Protein AF-A0A7S0H9B6-F1 (afdb_monomer)

Organism: NCBI:txid33657

Secondary structure (DSSP, 8-state):
--SHHHH-TTPPPTTTS-SSEEEEEEEEEEEEETTTS-GGG--TT--SSEEEEEEEEEEEEEEEE----SSS-PPPTT----HHHHHHHTSS-----PPP--PPPPPPPPP-------------------

Mean predicted aligned error: 15.37 Å

Solvent-accessible surface area (backbone atoms only — not comparable to full-atom values): 9347 Å² total; per-residue (Å²): 130,79,61,60,50,72,79,36,72,85,59,73,57,79,88,75,50,84,69,57,42,50,54,58,51,71,42,75,77,45,78,40,49,44,90,77,44,62,73,91,75,55,57,99,80,75,76,58,76,54,44,75,41,66,83,46,74,46,73,46,98,62,67,46,79,41,85,80,71,86,77,88,73,85,74,68,92,82,62,88,74,57,67,72,58,54,57,58,66,72,72,56,82,86,74,78,82,73,80,76,82,74,76,77,75,78,76,79,84,76,83,88,81,84,77,88,81,87,87,87,87,86,80,89,81,85,87,90,86,134

Sequence (130 aa):
MPQLRQMWPDMPSLDQLPRSSIVGFLHVAEVVPIEEFPPERREPGCTGPFVWVIDRAILLEQPFHCAGALGMWAPPKDLPVPEEVMLHCQSEAVLAVAPVPRKPAAVKAQPVMSATDDDHEGGEGATRLE

Foldseek 3Di:
DVVPCVLVVPDDDPVPDDDQWDFWDWDQPDKAQPVPDDPVPDDPPPDDRIDGDTPDIGTDPDTGHHHDDPDDDDDDPPPDDDPVNVVVVVPDDPDDPDPDDDPDDPDDDDDDDDDDDDDDDDDDDDDDDD

Structure (mmCIF, N/CA/C/O backbone):
data_AF-A0A7S0H9B6-F1
#
_entry.id   AF-A0A7S0H9B6-F1
#
loop_
_atom_site.group_PDB
_atom_site.id
_atom_site.type_symbol
_atom_site.label_atom_id
_atom_site.label_alt_id
_atom_site.label_comp_id
_atom_site.label_asym_id
_atom_site.label_entity_id
_atom_site.label_seq_id
_atom_site.pdbx_PDB_ins_code
_atom_site.Cartn_x
_atom_site.Cartn_y
_atom_site.Cartn_z
_atom_site.occupancy
_atom_site.B_iso_or_equiv
_atom_site.auth_seq_id
_atom_site.auth_comp_id
_atom_site.auth_asym_id
_atom_site.auth_atom_id
_atom_site.pdbx_PDB_model_num
ATOM 1 N N . MET A 1 1 ? 5.013 20.075 -4.151 1.00 48.03 1 MET A N 1
ATOM 2 C CA . MET A 1 1 ? 3.642 19.570 -3.913 1.00 48.03 1 MET A CA 1
ATOM 3 C C . MET A 1 1 ? 2.582 19.877 -5.000 1.00 48.03 1 MET A C 1
ATOM 5 O O . MET A 1 1 ? 1.474 19.397 -4.812 1.00 48.03 1 MET A O 1
ATOM 9 N N . PRO A 1 2 ? 2.819 20.585 -6.133 1.00 52.28 2 PRO A N 1
ATOM 10 C CA . PRO A 1 2 ? 1.765 20.771 -7.154 1.00 52.28 2 PRO A CA 1
ATOM 11 C C . PRO A 1 2 ? 1.570 19.593 -8.141 1.00 52.28 2 PRO A C 1
ATOM 13 O O . PRO A 1 2 ? 0.621 19.614 -8.912 1.00 52.28 2 PRO A O 1
ATOM 16 N N . GLN A 1 3 ? 2.419 18.558 -8.119 1.00 67.19 3 GLN A N 1
ATOM 17 C CA . GLN A 1 3 ? 2.397 17.462 -9.109 1.00 67.19 3 GLN A CA 1
ATOM 18 C C . GLN A 1 3 ? 1.340 16.378 -8.828 1.00 67.19 3 GLN A C 1
ATOM 20 O O . GLN A 1 3 ? 0.771 15.822 -9.759 1.00 67.19 3 GLN A O 1
ATOM 25 N N . LEU A 1 4 ? 1.025 16.098 -7.558 1.00 70.62 4 LEU A N 1
ATOM 26 C CA . LEU A 1 4 ? 0.168 14.959 -7.201 1.00 70.62 4 LEU A CA 1
ATOM 27 C C . LEU A 1 4 ? -1.284 15.143 -7.674 1.00 70.62 4 LEU A C 1
ATOM 29 O O . LEU A 1 4 ? -1.862 14.226 -8.240 1.00 70.62 4 LEU A O 1
ATOM 33 N N . ARG A 1 5 ? -1.843 16.354 -7.530 1.00 78.69 5 ARG A N 1
ATOM 34 C CA . ARG A 1 5 ? -3.184 16.679 -8.052 1.00 78.69 5 ARG A CA 1
ATOM 35 C C . ARG A 1 5 ? -3.239 16.760 -9.579 1.00 78.69 5 ARG A C 1
ATOM 37 O O . ARG A 1 5 ? -4.313 16.626 -10.140 1.00 78.69 5 ARG A O 1
ATOM 44 N N . GLN A 1 6 ? -2.114 16.991 -10.259 1.00 79.56 6 GLN A N 1
ATOM 45 C CA . GLN A 1 6 ? -2.085 16.919 -11.724 1.00 79.56 6 GLN A CA 1
ATOM 46 C C . GLN A 1 6 ? -2.192 15.465 -12.199 1.00 79.56 6 GLN A C 1
ATOM 48 O O . GLN A 1 6 ? -2.838 15.204 -13.206 1.00 79.56 6 GLN A O 1
ATOM 53 N N . MET A 1 7 ? -1.594 14.530 -11.455 1.00 74.94 7 MET A N 1
ATOM 54 C CA . MET A 1 7 ? -1.657 13.094 -11.741 1.00 74.94 7 MET A CA 1
ATOM 55 C C . MET A 1 7 ? -2.947 12.431 -11.239 1.00 74.94 7 MET A C 1
ATOM 57 O O . MET A 1 7 ? -3.407 11.464 -11.832 1.00 74.94 7 MET A O 1
ATOM 61 N N . TRP A 1 8 ? -3.535 12.952 -10.161 1.00 80.75 8 TRP A N 1
ATOM 62 C CA . TRP A 1 8 ? -4.792 12.477 -9.587 1.00 80.75 8 TRP A CA 1
ATOM 63 C C . TRP A 1 8 ? -5.729 13.669 -9.324 1.00 80.75 8 TRP A C 1
ATOM 65 O O . TRP A 1 8 ? -5.777 14.190 -8.206 1.00 80.75 8 TRP A O 1
ATOM 75 N N . PRO A 1 9 ? -6.455 14.143 -10.356 1.00 83.31 9 PRO A N 1
ATOM 76 C CA . PRO A 1 9 ? -7.301 15.336 -10.253 1.00 83.31 9 PRO A CA 1
ATOM 77 C C . PRO A 1 9 ? -8.390 15.214 -9.187 1.00 83.31 9 PRO A C 1
ATOM 79 O O . PRO A 1 9 ? -8.593 16.141 -8.402 1.00 83.31 9 PRO A O 1
ATOM 82 N N . ASP A 1 10 ? -9.008 14.036 -9.101 1.00 85.31 10 ASP A N 1
ATOM 83 C CA . ASP A 1 10 ? -10.088 13.730 -8.157 1.00 85.31 10 ASP A CA 1
ATOM 84 C C . ASP A 1 10 ? -9.576 13.315 -6.769 1.00 85.31 10 ASP A C 1
ATOM 86 O O . ASP A 1 10 ? -10.315 12.742 -5.967 1.00 85.31 10 ASP A O 1
ATOM 90 N N . MET A 1 11 ? -8.300 13.578 -6.466 1.00 83.94 11 MET A N 1
ATOM 91 C CA . MET A 1 11 ? -7.736 13.255 -5.165 1.00 83.94 11 MET A CA 1
ATOM 92 C C . MET A 1 11 ? -8.486 14.022 -4.059 1.00 83.94 11 MET A C 1
ATOM 94 O O . MET A 1 11 ? -8.519 15.266 -4.086 1.00 83.94 11 MET A O 1
ATOM 98 N N . PRO A 1 12 ? -9.034 13.313 -3.051 1.00 85.12 12 PRO A N 1
ATOM 99 C CA . PRO A 1 12 ? -9.662 13.955 -1.906 1.00 85.12 12 PRO A CA 1
ATOM 100 C C . PRO A 1 12 ? -8.648 14.820 -1.162 1.00 85.12 12 PRO A C 1
ATOM 102 O O . PRO A 1 12 ? -7.428 14.645 -1.262 1.00 85.12 12 PRO A O 1
ATOM 105 N N . SER A 1 13 ? -9.148 15.793 -0.408 1.00 86.75 13 SER A N 1
ATOM 106 C CA . SER A 1 13 ? -8.248 16.657 0.342 1.00 86.75 13 SER A CA 1
ATOM 107 C C . SER A 1 13 ? -7.511 15.858 1.426 1.00 86.75 13 SER A C 1
ATOM 109 O O . SER A 1 13 ? -8.070 14.945 2.028 1.00 86.75 13 SER A O 1
ATOM 111 N N . LEU A 1 14 ? -6.235 16.173 1.676 1.00 83.25 14 LEU A N 1
ATOM 112 C CA . LEU A 1 14 ? -5.386 15.394 2.595 1.00 83.25 14 LEU A CA 1
ATOM 113 C C . LEU A 1 14 ? -5.902 15.389 4.046 1.00 83.25 14 LEU A C 1
ATOM 115 O O . LEU A 1 14 ? -5.567 14.505 4.829 1.00 83.25 14 LEU A O 1
ATOM 119 N N . ASP A 1 15 ? -6.685 16.393 4.427 1.00 86.94 15 ASP A N 1
ATOM 120 C CA . ASP A 1 15 ? -7.392 16.489 5.706 1.00 86.94 15 ASP A CA 1
ATOM 121 C C . ASP A 1 15 ? -8.610 15.560 5.800 1.00 86.94 15 ASP A C 1
ATOM 123 O O . ASP A 1 15 ? -9.001 15.205 6.907 1.00 86.94 15 ASP A O 1
ATOM 127 N N . GLN A 1 16 ? -9.164 15.126 4.666 1.00 87.12 16 GLN A N 1
ATOM 128 C CA . GLN A 1 16 ? -10.286 14.183 4.599 1.00 87.12 16 GLN A CA 1
ATOM 129 C C . GLN A 1 16 ? -9.827 12.722 4.617 1.00 87.12 16 GLN A C 1
ATOM 131 O O . GLN A 1 16 ? -10.635 11.822 4.841 1.00 87.12 16 GLN A O 1
ATOM 136 N N . LEU A 1 17 ? -8.539 12.468 4.371 1.00 87.81 17 LEU A N 1
ATOM 137 C CA . LEU A 1 17 ? -7.996 11.117 4.380 1.00 87.81 17 LEU A CA 1
ATOM 138 C C . LEU A 1 17 ? -7.875 10.586 5.818 1.00 87.81 17 LEU A C 1
ATOM 140 O O . LEU A 1 17 ? -7.351 11.295 6.687 1.00 87.81 17 LEU A O 1
ATOM 144 N N . PRO A 1 18 ? -8.289 9.329 6.078 1.00 91.38 18 PRO A N 1
ATOM 145 C CA . PRO A 1 18 ? -8.087 8.692 7.372 1.00 91.38 18 PRO A CA 1
ATOM 146 C C . PRO A 1 18 ? -6.611 8.721 7.776 1.00 91.38 18 PRO A C 1
ATOM 148 O O . PRO A 1 18 ? -5.725 8.365 6.998 1.00 91.38 18 PRO A O 1
ATOM 151 N N . ARG A 1 19 ? -6.339 9.141 9.013 1.00 91.94 19 ARG A N 1
ATOM 152 C CA . ARG A 1 19 ? -4.991 9.149 9.597 1.00 91.94 19 ARG A CA 1
ATOM 153 C C . ARG A 1 19 ? -4.866 8.021 10.601 1.00 91.94 19 ARG A C 1
ATOM 155 O O . ARG A 1 19 ? -5.849 7.685 11.258 1.00 91.94 19 ARG A O 1
ATOM 162 N N . SER A 1 20 ? -3.664 7.458 10.728 1.00 92.88 20 SER A N 1
ATOM 163 C CA . SER A 1 20 ? -3.380 6.380 11.688 1.00 92.88 20 SER A CA 1
ATOM 164 C C . SER A 1 20 ? -4.455 5.288 11.646 1.00 92.88 20 SER A C 1
ATOM 166 O O . SER A 1 20 ? -5.111 4.993 12.644 1.00 92.88 20 SER A O 1
ATOM 168 N N . SER A 1 21 ? -4.734 4.797 10.440 1.00 95.19 21 SER A N 1
ATOM 169 C CA . SER A 1 21 ? -5.783 3.814 1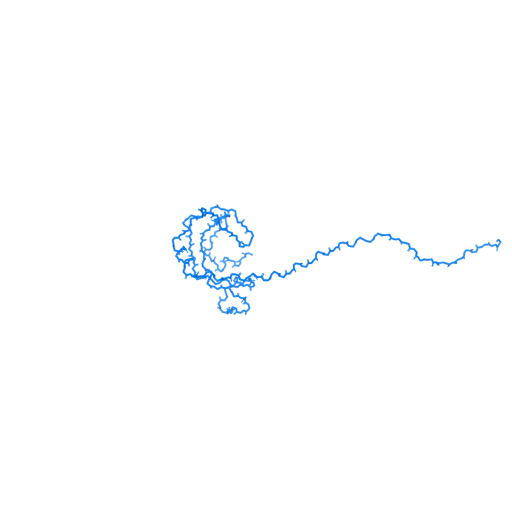0.189 1.00 95.19 21 SER A CA 1
ATOM 170 C C . SER A 1 21 ? -5.374 2.891 9.050 1.00 95.19 21 SER A C 1
ATOM 172 O O . SER A 1 21 ? -4.735 3.335 8.094 1.00 95.19 21 SER A O 1
ATOM 174 N N . ILE A 1 22 ? -5.775 1.628 9.131 1.00 95.38 22 ILE A N 1
ATOM 175 C CA . ILE A 1 22 ? -5.783 0.716 7.989 1.00 95.38 22 ILE A CA 1
ATOM 176 C C . ILE A 1 22 ? -7.064 0.995 7.202 1.00 95.38 22 ILE A C 1
ATOM 178 O O . ILE A 1 22 ? -8.153 1.031 7.768 1.00 95.38 22 ILE A O 1
ATOM 182 N N . VAL A 1 23 ? -6.930 1.228 5.898 1.00 94.88 23 VAL A N 1
ATOM 183 C CA . VAL A 1 23 ? -8.054 1.595 5.014 1.00 94.88 23 VAL A CA 1
ATOM 184 C C . VAL A 1 23 ? -8.454 0.474 4.058 1.00 94.88 23 VAL A C 1
ATOM 186 O O . VAL A 1 23 ? -9.453 0.585 3.355 1.00 94.88 23 VAL A O 1
ATOM 189 N N . GLY A 1 24 ? -7.679 -0.605 4.015 1.00 95.50 24 GLY A N 1
ATOM 190 C CA . GLY A 1 24 ? -7.896 -1.685 3.073 1.00 95.50 24 GLY A CA 1
ATOM 191 C C . GLY A 1 24 ? -6.743 -2.671 3.027 1.00 95.50 24 GLY A C 1
ATOM 192 O O . GLY A 1 24 ? -5.781 -2.587 3.792 1.00 95.50 24 GLY A O 1
ATOM 193 N N . PHE A 1 25 ? -6.866 -3.583 2.078 1.00 95.06 25 PHE A N 1
ATOM 194 C CA . PHE A 1 25 ? -5.922 -4.633 1.755 1.00 95.06 25 PHE A CA 1
ATOM 195 C C . PHE A 1 25 ? -5.512 -4.486 0.298 1.00 95.06 25 PHE A C 1
ATOM 197 O O . PHE A 1 25 ? -6.266 -3.983 -0.533 1.00 95.06 25 PHE A O 1
ATOM 204 N N . LEU A 1 26 ? -4.310 -4.942 -0.012 1.00 94.69 26 LEU A N 1
ATOM 205 C CA . LEU A 1 26 ? -3.816 -5.029 -1.374 1.00 94.69 26 LEU A CA 1
ATOM 206 C C . LEU A 1 26 ? -3.115 -6.365 -1.553 1.00 94.69 26 LEU A C 1
ATOM 208 O O . LEU A 1 26 ? -2.575 -6.920 -0.593 1.00 94.69 26 LEU A O 1
ATOM 212 N N . HIS A 1 27 ? -3.131 -6.868 -2.777 1.00 91.81 27 HIS A N 1
ATOM 213 C CA . HIS A 1 27 ? -2.346 -8.027 -3.158 1.00 91.81 27 HIS A CA 1
ATOM 214 C C . HIS A 1 27 ? -1.117 -7.554 -3.932 1.00 91.81 27 HIS A C 1
ATOM 216 O O . HIS A 1 27 ? -1.232 -6.810 -4.905 1.00 91.81 27 HIS A O 1
ATOM 222 N N . VAL A 1 28 ? 0.064 -7.950 -3.457 1.00 92.44 28 VAL A N 1
ATOM 223 C CA . VAL A 1 28 ? 1.332 -7.684 -4.140 1.00 92.44 28 VAL A CA 1
ATOM 224 C C . VAL A 1 28 ? 1.619 -8.883 -5.028 1.00 92.44 28 VAL A C 1
ATOM 226 O O . VAL A 1 28 ? 2.058 -9.916 -4.534 1.00 92.44 28 VAL A O 1
ATOM 229 N N . ALA A 1 29 ? 1.362 -8.741 -6.325 1.00 91.25 29 ALA A N 1
ATOM 230 C CA . ALA A 1 29 ? 1.604 -9.804 -7.292 1.00 91.25 29 ALA A CA 1
ATOM 231 C C . ALA A 1 29 ? 3.107 -9.998 -7.541 1.00 91.25 29 ALA A C 1
ATOM 233 O O . ALA A 1 29 ? 3.590 -11.122 -7.624 1.00 91.25 29 ALA A O 1
ATOM 234 N N . GLU A 1 30 ? 3.856 -8.895 -7.641 1.00 92.19 30 GLU A N 1
ATOM 235 C CA . GLU A 1 30 ? 5.290 -8.909 -7.932 1.00 92.19 30 GLU A CA 1
ATOM 236 C C . GLU A 1 30 ? 6.003 -7.736 -7.249 1.00 92.19 30 GLU A C 1
ATOM 238 O O . GLU A 1 30 ? 5.430 -6.661 -7.042 1.00 92.19 30 GLU A O 1
ATOM 243 N N . VAL A 1 31 ? 7.288 -7.925 -6.944 1.00 94.06 31 VAL A N 1
ATOM 244 C CA . VAL A 1 31 ? 8.195 -6.850 -6.527 1.00 94.06 31 VAL A CA 1
ATOM 245 C C . VAL A 1 31 ? 9.426 -6.904 -7.420 1.00 94.06 31 VAL A C 1
ATOM 247 O O . VAL A 1 31 ? 10.173 -7.879 -7.388 1.00 94.06 31 VAL A O 1
ATOM 250 N N . VAL A 1 32 ? 9.632 -5.857 -8.216 1.00 94.75 32 VAL A N 1
ATOM 251 C CA . VAL A 1 32 ? 10.673 -5.815 -9.256 1.00 94.75 32 VAL A CA 1
ATOM 252 C C . VAL A 1 32 ? 11.597 -4.621 -9.003 1.00 94.75 32 VAL A C 1
ATOM 254 O O . VAL A 1 32 ? 11.094 -3.548 -8.657 1.00 94.75 32 VAL A O 1
ATOM 257 N N . PRO A 1 33 ? 12.930 -4.747 -9.149 1.00 95.62 33 PRO A N 1
ATOM 258 C CA . PRO A 1 33 ? 13.825 -3.589 -9.154 1.00 95.62 33 PRO A CA 1
ATOM 259 C C . PRO A 1 33 ? 13.380 -2.561 -10.198 1.00 95.62 33 PRO A C 1
ATOM 261 O O . PRO A 1 33 ? 12.993 -2.927 -11.312 1.00 95.62 33 PRO A O 1
ATOM 264 N N . ILE A 1 34 ? 13.417 -1.269 -9.864 1.00 93.75 34 ILE A N 1
ATOM 265 C CA . ILE A 1 34 ? 12.917 -0.236 -10.781 1.00 93.75 34 ILE A CA 1
ATOM 266 C C . ILE A 1 34 ? 13.674 -0.247 -12.108 1.00 93.75 34 ILE A C 1
ATOM 268 O O . ILE A 1 34 ? 13.069 0.020 -13.136 1.00 93.75 34 ILE A O 1
ATOM 272 N N . GLU A 1 35 ? 14.956 -0.601 -12.120 1.00 94.19 35 GLU A N 1
ATOM 273 C CA . GLU A 1 35 ? 15.794 -0.683 -13.317 1.00 94.19 35 GLU A CA 1
ATOM 274 C C . GLU A 1 35 ? 15.320 -1.764 -14.300 1.00 94.19 35 GLU A C 1
ATOM 276 O O . GLU A 1 35 ? 15.461 -1.584 -15.508 1.00 94.19 35 GLU A O 1
ATOM 281 N N . GLU A 1 36 ? 14.713 -2.838 -13.792 1.00 94.50 36 GLU A N 1
ATOM 282 C CA . GLU A 1 36 ? 14.227 -3.985 -14.570 1.00 94.50 36 GLU A CA 1
ATOM 283 C C . GLU A 1 36 ? 12.755 -3.835 -14.987 1.00 94.50 36 GLU A C 1
ATOM 285 O O . GLU A 1 36 ? 12.291 -4.502 -15.912 1.00 94.50 36 GLU A O 1
ATOM 290 N N . PHE A 1 37 ? 12.005 -2.942 -14.336 1.00 93.31 37 PHE A N 1
ATOM 291 C CA . PHE A 1 37 ? 10.588 -2.744 -14.627 1.00 93.31 37 PHE A CA 1
ATOM 292 C C . PHE A 1 37 ? 10.378 -1.936 -15.926 1.00 93.31 37 PHE A C 1
ATOM 294 O O . PHE A 1 37 ? 11.004 -0.884 -16.074 1.00 93.31 37 PHE A O 1
ATOM 301 N N . PRO A 1 38 ? 9.485 -2.329 -16.856 1.00 93.12 38 PRO A N 1
ATOM 302 C CA . PRO A 1 38 ? 9.340 -1.658 -18.155 1.00 93.12 38 PRO A CA 1
ATOM 303 C C . PRO A 1 38 ? 9.050 -0.147 -18.026 1.00 93.12 38 PRO A C 1
ATOM 305 O O . PRO A 1 38 ? 8.055 0.210 -17.386 1.00 93.12 38 PRO A O 1
ATOM 308 N N . PRO A 1 39 ? 9.887 0.757 -18.584 1.00 89.81 39 PRO A N 1
ATOM 309 C CA . PRO A 1 39 ? 9.722 2.210 -18.448 1.00 89.81 39 PRO A CA 1
ATOM 310 C C . PRO A 1 39 ? 8.350 2.735 -18.878 1.00 89.81 39 PRO A C 1
ATOM 312 O O . PRO A 1 39 ? 7.803 3.623 -18.236 1.00 89.81 39 PRO A O 1
ATOM 315 N N . GLU A 1 40 ? 7.770 2.154 -19.922 1.00 91.31 40 GLU A N 1
ATOM 316 C CA . GLU A 1 40 ? 6.456 2.493 -20.470 1.00 91.31 40 GLU A CA 1
ATOM 317 C C . GLU A 1 40 ? 5.285 2.127 -19.548 1.00 91.31 40 GLU A C 1
ATOM 319 O O . GLU A 1 40 ? 4.187 2.651 -19.713 1.00 91.31 40 GLU A O 1
ATOM 324 N N . ARG A 1 41 ? 5.515 1.244 -18.568 1.00 89.25 41 ARG A N 1
ATOM 325 C CA . ARG A 1 41 ? 4.534 0.870 -17.539 1.00 89.25 41 ARG A CA 1
ATOM 326 C C . ARG A 1 41 ? 4.729 1.647 -16.235 1.00 89.25 41 ARG A C 1
ATOM 328 O O . ARG A 1 41 ? 3.969 1.432 -15.293 1.00 89.25 41 ARG A O 1
ATOM 335 N N . ARG A 1 42 ? 5.764 2.491 -16.129 1.00 87.94 42 ARG A N 1
ATOM 336 C CA . ARG A 1 42 ? 6.045 3.266 -14.913 1.00 87.94 42 ARG A CA 1
ATOM 337 C C . ARG A 1 42 ? 5.140 4.485 -14.867 1.00 87.94 42 ARG A C 1
ATOM 339 O O . ARG A 1 42 ? 5.242 5.377 -15.706 1.00 87.94 42 ARG A O 1
ATOM 346 N N . GLU A 1 43 ? 4.314 4.551 -13.834 1.00 84.00 43 GLU A N 1
ATOM 347 C CA . GLU A 1 43 ? 3.574 5.768 -13.527 1.00 84.00 43 GLU A CA 1
ATOM 348 C C . GLU A 1 43 ? 4.549 6.898 -13.141 1.00 84.00 43 GLU A C 1
ATOM 350 O O . GLU A 1 43 ? 5.571 6.627 -12.498 1.00 84.00 43 GLU A O 1
ATOM 355 N N . PRO A 1 44 ? 4.245 8.177 -13.441 1.00 76.88 44 PRO A N 1
ATOM 356 C CA . PRO A 1 44 ? 5.141 9.309 -13.162 1.00 76.88 44 PRO A CA 1
ATOM 357 C C . PRO A 1 44 ? 5.546 9.496 -11.681 1.00 76.88 44 PRO A C 1
ATOM 359 O O . PRO A 1 44 ? 6.399 10.325 -11.373 1.00 76.88 44 PRO A O 1
ATOM 362 N N . GLY A 1 45 ? 4.947 8.736 -10.756 1.00 75.62 45 GLY A N 1
ATOM 363 C CA . GLY A 1 45 ? 5.228 8.742 -9.317 1.00 75.62 45 GLY A CA 1
ATOM 364 C C . GLY A 1 45 ? 6.140 7.606 -8.833 1.00 75.62 45 GLY A C 1
ATOM 365 O O . GLY A 1 45 ? 6.517 7.590 -7.658 1.00 75.62 45 GLY A O 1
ATOM 366 N N . CYS A 1 46 ? 6.516 6.663 -9.701 1.00 83.31 46 CYS A N 1
ATOM 367 C CA . CYS A 1 46 ? 7.395 5.544 -9.358 1.00 83.31 46 CYS A CA 1
ATOM 368 C C . CYS A 1 46 ? 8.844 6.024 -9.156 1.00 83.31 46 CYS A C 1
ATOM 370 O O . CYS A 1 46 ? 9.616 6.120 -10.104 1.00 83.31 46 CYS A O 1
ATOM 372 N N . THR A 1 47 ? 9.214 6.328 -7.909 1.00 85.00 47 THR A N 1
ATOM 373 C CA . THR A 1 47 ? 10.537 6.885 -7.545 1.00 85.00 47 THR A CA 1
ATOM 374 C C . THR A 1 47 ? 11.349 6.005 -6.588 1.00 85.00 47 THR A C 1
ATOM 376 O O . THR A 1 47 ? 12.502 6.314 -6.293 1.00 85.00 47 THR A O 1
ATOM 379 N N . GLY A 1 48 ? 10.760 4.917 -6.083 1.00 88.38 48 GLY A N 1
ATOM 380 C CA . GLY A 1 48 ? 11.435 3.969 -5.196 1.00 88.38 48 GLY A CA 1
ATOM 381 C C . GLY A 1 48 ? 12.371 3.007 -5.944 1.00 88.38 48 GLY A C 1
ATOM 382 O O . GLY A 1 48 ? 12.220 2.825 -7.148 1.00 88.38 48 GLY A O 1
ATOM 383 N N . PRO A 1 49 ? 13.304 2.340 -5.237 1.00 93.25 49 PRO A N 1
ATOM 384 C CA . PRO A 1 49 ? 14.226 1.367 -5.839 1.00 93.25 49 PRO A CA 1
ATOM 385 C C . PRO A 1 49 ? 13.535 0.072 -6.299 1.00 93.25 49 PRO A C 1
ATOM 387 O O . PRO A 1 49 ? 14.106 -0.692 -7.068 1.00 93.25 49 PRO A O 1
ATOM 390 N N . PHE A 1 50 ? 12.311 -0.180 -5.831 1.00 94.12 50 PHE A N 1
ATOM 391 C CA . PHE A 1 50 ? 11.491 -1.321 -6.224 1.00 94.12 50 PHE A CA 1
ATOM 392 C C . PHE A 1 50 ? 10.091 -0.852 -6.613 1.00 94.12 50 PHE A C 1
ATOM 394 O O . PHE A 1 50 ? 9.521 0.031 -5.965 1.00 94.12 50 PHE A O 1
ATOM 401 N N . VAL A 1 51 ? 9.528 -1.491 -7.631 1.00 93.31 51 VAL A N 1
ATOM 402 C CA . VAL A 1 51 ? 8.139 -1.345 -8.062 1.00 93.31 51 VAL A CA 1
ATOM 403 C C . VAL A 1 51 ? 7.334 -2.499 -7.478 1.00 93.31 51 VAL A C 1
ATOM 405 O O . VAL A 1 51 ? 7.664 -3.665 -7.685 1.00 93.31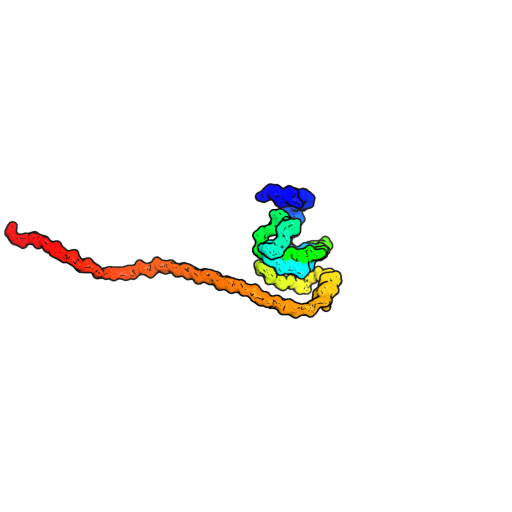 51 VAL A O 1
ATOM 408 N N . TRP A 1 52 ? 6.289 -2.156 -6.730 1.00 92.94 52 TRP A N 1
ATOM 409 C CA . TRP A 1 52 ? 5.356 -3.107 -6.135 1.00 92.94 52 TRP A CA 1
ATOM 410 C C . TRP A 1 52 ? 4.143 -3.185 -7.054 1.00 92.94 52 TRP A C 1
ATOM 412 O O . TRP A 1 52 ? 3.391 -2.216 -7.170 1.00 92.94 52 TRP A O 1
ATOM 422 N N . VAL A 1 53 ? 3.985 -4.309 -7.747 1.00 90.94 53 VAL A N 1
ATOM 423 C CA . VAL A 1 53 ? 2.875 -4.518 -8.677 1.00 90.94 53 VAL A CA 1
ATOM 424 C C . VAL A 1 53 ? 1.664 -4.974 -7.879 1.00 90.94 53 VAL A C 1
ATOM 426 O O . VAL A 1 53 ? 1.672 -6.048 -7.279 1.00 90.94 53 VAL A O 1
ATOM 429 N N . ILE A 1 54 ? 0.630 -4.138 -7.875 1.00 91.25 54 ILE A N 1
ATOM 430 C CA . ILE A 1 54 ? -0.632 -4.395 -7.185 1.00 91.25 54 ILE A CA 1
ATOM 431 C C . ILE A 1 54 ? -1.676 -4.740 -8.243 1.00 91.25 54 ILE A C 1
ATOM 433 O O . ILE A 1 54 ? -2.000 -3.899 -9.079 1.00 91.25 54 ILE A O 1
ATOM 437 N N . ASP A 1 55 ? -2.190 -5.968 -8.222 1.00 92.12 55 ASP A N 1
ATOM 438 C CA . ASP A 1 55 ? -3.245 -6.419 -9.143 1.00 92.12 55 ASP A CA 1
ATOM 439 C C . ASP A 1 55 ? -4.649 -6.273 -8.536 1.00 92.12 55 ASP A C 1
ATOM 441 O O . ASP A 1 55 ? -5.639 -6.231 -9.267 1.00 92.12 55 ASP A O 1
ATOM 445 N N . ARG A 1 56 ? -4.741 -6.180 -7.203 1.00 90.88 56 ARG A N 1
ATOM 446 C CA . ARG A 1 56 ? -5.996 -6.078 -6.454 1.00 90.88 56 ARG A CA 1
ATOM 447 C C . ARG A 1 56 ? -5.862 -5.178 -5.237 1.00 90.88 56 ARG A C 1
ATOM 449 O O . ARG A 1 56 ? -4.861 -5.213 -4.522 1.00 90.88 56 ARG A O 1
ATOM 456 N N . ALA A 1 57 ? -6.929 -4.435 -4.969 1.00 92.94 57 ALA A N 1
ATOM 457 C CA . ALA A 1 57 ? -7.109 -3.663 -3.753 1.00 92.94 57 ALA A CA 1
ATOM 458 C C . ALA A 1 57 ? -8.548 -3.826 -3.255 1.00 92.94 57 ALA A C 1
ATOM 460 O O . ALA A 1 57 ? -9.492 -3.751 -4.038 1.00 92.94 57 ALA A O 1
ATOM 461 N N . ILE A 1 58 ? -8.700 -4.032 -1.951 1.00 93.38 58 ILE A N 1
ATOM 462 C CA . ILE A 1 58 ? -9.985 -4.184 -1.270 1.00 93.38 58 ILE A CA 1
ATOM 463 C C . ILE A 1 58 ? -10.051 -3.098 -0.208 1.00 93.38 58 ILE A C 1
ATOM 465 O O . ILE A 1 58 ? -9.228 -3.065 0.707 1.00 93.38 58 ILE A O 1
ATOM 469 N N . LEU A 1 59 ? -11.016 -2.195 -0.330 1.00 92.75 59 LEU A N 1
ATOM 470 C CA . LEU A 1 59 ? -11.228 -1.141 0.655 1.00 92.75 59 LEU A CA 1
ATOM 471 C C . LEU A 1 59 ? -12.083 -1.662 1.806 1.00 92.75 59 LEU A C 1
ATOM 473 O O . LEU A 1 59 ? -13.039 -2.406 1.599 1.00 92.75 59 LEU A O 1
ATOM 477 N N . LEU A 1 60 ? -11.745 -1.244 3.022 1.00 92.94 60 LEU A N 1
ATOM 478 C CA . LEU A 1 60 ? -12.626 -1.435 4.164 1.00 92.94 60 LEU A CA 1
ATOM 479 C C . LEU A 1 60 ? -13.806 -0.464 4.067 1.00 92.94 60 LEU A C 1
ATOM 481 O O . LEU A 1 60 ? -13.623 0.703 3.722 1.00 92.94 60 LEU A O 1
ATOM 485 N N . GLU A 1 61 ? -15.002 -0.923 4.444 1.00 91.00 61 GLU A N 1
ATOM 486 C CA . GLU A 1 61 ? -16.184 -0.053 4.542 1.00 91.00 61 GLU A CA 1
ATOM 487 C C . GLU A 1 61 ? -15.968 1.091 5.542 1.00 91.00 61 GLU A C 1
ATOM 489 O O . GLU A 1 61 ? -16.438 2.209 5.336 1.00 91.00 61 GLU A O 1
ATOM 494 N N . GLN A 1 62 ? -15.233 0.812 6.623 1.00 92.88 62 GLN A N 1
ATOM 495 C CA . GLN A 1 62 ? -14.822 1.793 7.620 1.00 92.88 62 GLN A CA 1
ATOM 496 C C . GLN A 1 62 ? -13.326 1.638 7.918 1.00 92.88 62 GLN A C 1
ATOM 498 O O . GLN A 1 62 ? -12.862 0.510 8.103 1.00 92.88 62 GLN A O 1
ATOM 503 N N . PRO A 1 63 ? -12.556 2.739 8.003 1.00 95.19 63 PRO A N 1
ATOM 504 C CA . PRO A 1 63 ? -11.156 2.673 8.404 1.00 95.19 63 PRO A CA 1
ATOM 505 C C . PRO A 1 63 ? -10.995 2.015 9.777 1.00 95.19 63 PRO A C 1
ATOM 507 O O . PRO A 1 63 ? -11.690 2.363 10.731 1.00 95.19 63 PRO A O 1
ATOM 510 N N . PHE A 1 64 ? -10.031 1.107 9.899 1.00 96.06 64 PHE A N 1
ATOM 511 C CA . PHE A 1 64 ? -9.670 0.511 11.178 1.00 96.06 64 PHE A CA 1
ATOM 512 C C . PHE A 1 64 ? -8.604 1.371 11.858 1.00 96.06 64 PHE A C 1
ATOM 514 O O . PHE A 1 64 ? -7.468 1.448 11.389 1.00 96.06 64 PHE A O 1
ATOM 521 N N . HIS A 1 65 ? -8.958 2.038 12.955 1.00 95.94 65 HIS A N 1
ATOM 522 C CA . HIS A 1 65 ? -8.041 2.926 13.665 1.00 95.94 65 HIS A CA 1
ATOM 523 C C . HIS A 1 65 ? -6.925 2.153 14.379 1.00 95.94 65 HIS A C 1
ATOM 525 O O . HIS A 1 65 ? -7.177 1.360 15.283 1.00 95.94 65 HIS A O 1
ATOM 531 N N . CYS A 1 66 ? -5.672 2.433 14.016 1.00 94.69 66 CYS A N 1
ATOM 532 C CA . CYS A 1 66 ? -4.499 1.861 14.670 1.00 94.69 66 CYS A CA 1
ATOM 533 C C . CYS A 1 66 ? -3.242 2.706 14.428 1.00 94.69 66 CYS A C 1
ATOM 535 O O . CYS A 1 66 ? -3.035 3.274 13.353 1.00 94.69 66 CYS A O 1
ATOM 537 N N . ALA A 1 67 ? -2.340 2.745 15.408 1.00 91.94 67 ALA A N 1
ATOM 538 C CA . ALA A 1 67 ? -1.024 3.331 15.189 1.00 91.94 67 ALA A CA 1
ATOM 539 C C . ALA A 1 67 ? -0.238 2.490 14.170 1.00 91.94 67 ALA A C 1
ATOM 541 O O . ALA A 1 67 ? -0.118 1.277 14.325 1.00 91.94 67 ALA A O 1
ATOM 542 N N . GLY A 1 68 ? 0.297 3.137 13.135 1.00 90.38 68 GLY A N 1
ATOM 543 C CA . GLY A 1 68 ? 1.224 2.486 12.212 1.00 90.38 68 GLY A CA 1
ATOM 544 C C . GLY A 1 68 ? 2.598 2.262 12.848 1.00 90.38 68 GLY A C 1
ATOM 545 O O . GLY A 1 68 ? 2.948 2.900 13.843 1.00 90.38 68 GLY A O 1
ATOM 546 N N . ALA A 1 69 ? 3.404 1.395 12.235 1.00 90.69 69 ALA A N 1
ATOM 547 C CA . ALA A 1 69 ? 4.804 1.191 12.595 1.00 90.69 69 ALA A CA 1
ATOM 548 C C . ALA A 1 69 ? 5.722 1.306 11.367 1.00 9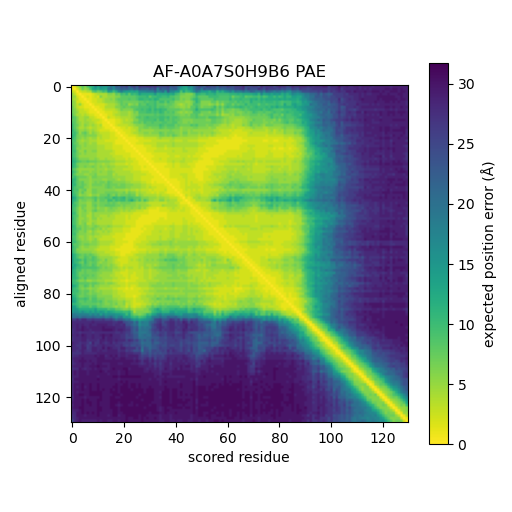0.69 69 ALA A C 1
ATOM 550 O O . ALA A 1 69 ? 5.276 1.242 10.221 1.00 90.69 69 ALA A O 1
ATOM 551 N N . LEU A 1 70 ? 7.019 1.509 11.612 1.00 89.69 70 LEU A N 1
ATOM 552 C CA . LEU A 1 70 ? 8.023 1.608 10.555 1.00 89.69 70 LEU A CA 1
ATOM 553 C C . LEU A 1 70 ? 8.271 0.237 9.907 1.00 89.69 70 LEU A C 1
ATOM 555 O O . LEU A 1 70 ? 8.519 -0.745 10.604 1.00 89.69 70 LEU A O 1
ATOM 559 N N . GLY A 1 71 ? 8.303 0.201 8.574 1.00 89.50 71 GLY A N 1
ATOM 560 C CA . GLY A 1 71 ? 8.533 -1.023 7.805 1.00 89.50 71 GLY A CA 1
ATOM 561 C C . GLY A 1 71 ? 7.278 -1.888 7.684 1.00 89.50 71 GLY A C 1
ATOM 562 O O . GLY A 1 71 ? 6.162 -1.390 7.788 1.00 89.50 71 GLY A O 1
ATOM 563 N N . MET A 1 72 ? 7.462 -3.186 7.437 1.00 88.44 72 MET A N 1
ATOM 564 C CA . MET A 1 72 ? 6.368 -4.159 7.494 1.00 88.44 72 MET A CA 1
ATOM 565 C C . MET A 1 72 ? 6.136 -4.572 8.945 1.00 88.44 72 MET A C 1
ATOM 567 O O . MET A 1 72 ? 7.087 -4.887 9.663 1.00 88.44 72 MET A O 1
ATOM 571 N N . TRP A 1 73 ? 4.878 -4.591 9.366 1.00 93.38 73 TRP A N 1
ATOM 572 C CA . TRP A 1 73 ? 4.490 -4.927 10.729 1.00 93.38 73 TRP A CA 1
ATOM 573 C C . TRP A 1 73 ? 3.215 -5.767 10.723 1.00 93.38 73 TRP A C 1
ATOM 575 O O . TRP A 1 73 ? 2.418 -5.708 9.788 1.00 93.38 73 TRP A O 1
ATOM 585 N N . ALA A 1 74 ? 3.059 -6.597 11.753 1.00 91.00 74 ALA A N 1
ATOM 586 C CA . ALA A 1 74 ? 1.898 -7.465 11.879 1.00 91.00 74 ALA A CA 1
ATOM 587 C C . ALA A 1 74 ? 0.657 -6.631 12.233 1.00 91.00 74 ALA A C 1
ATOM 589 O O . ALA A 1 74 ? 0.723 -5.863 13.198 1.00 91.00 74 ALA A O 1
ATOM 590 N N . PRO A 1 75 ? -0.462 -6.781 11.505 1.00 90.31 75 PRO A N 1
ATOM 591 C CA . PRO A 1 75 ? -1.673 -6.031 11.800 1.00 90.31 75 PRO A CA 1
ATOM 592 C C . PRO A 1 75 ? -2.257 -6.410 13.175 1.00 90.31 75 PRO A C 1
ATOM 594 O O . PRO A 1 75 ? -1.949 -7.481 13.713 1.00 90.31 75 PRO A O 1
ATOM 597 N N . PRO A 1 76 ? -3.122 -5.555 13.751 1.00 92.62 76 PRO A N 1
ATOM 598 C CA . PRO A 1 76 ? -3.857 -5.869 14.973 1.00 92.62 76 PRO A CA 1
ATOM 599 C C . PRO A 1 76 ? -4.689 -7.148 14.805 1.00 92.62 76 PRO A C 1
ATOM 601 O O . PRO A 1 76 ? -5.224 -7.415 13.731 1.00 92.62 76 PRO A O 1
ATOM 604 N N . LYS A 1 77 ? -4.793 -7.956 15.867 1.00 92.38 77 LYS A N 1
ATOM 605 C CA . LYS A 1 77 ? -5.466 -9.272 15.816 1.00 92.38 77 LYS A CA 1
ATOM 606 C C . LYS A 1 77 ? -6.974 -9.179 15.570 1.00 92.38 77 LYS A C 1
ATOM 608 O O . LYS A 1 77 ? -7.585 -10.158 15.164 1.00 92.38 77 LYS A O 1
ATOM 613 N N . ASP A 1 78 ? -7.551 -8.031 15.881 1.00 94.06 78 ASP A N 1
ATOM 614 C CA . ASP A 1 78 ? -8.963 -7.686 15.776 1.00 94.06 78 ASP A CA 1
ATOM 615 C C . ASP A 1 78 ? -9.304 -6.936 14.479 1.00 94.06 78 ASP A C 1
ATOM 617 O O . ASP A 1 78 ? -10.450 -6.531 14.294 1.00 94.06 78 ASP A O 1
ATOM 621 N N . LEU A 1 79 ? -8.336 -6.768 13.569 1.00 93.75 79 LEU A N 1
ATOM 622 C CA . LEU A 1 79 ? -8.587 -6.205 12.247 1.00 93.75 79 LEU A CA 1
ATOM 623 C C . LEU A 1 79 ? -9.613 -7.084 11.502 1.00 93.75 79 LEU A C 1
ATOM 625 O O . LEU A 1 79 ? -9.343 -8.270 11.294 1.00 93.75 79 LEU A O 1
ATOM 629 N N . PRO A 1 80 ? -10.762 -6.540 11.061 1.00 92.19 80 PRO A N 1
ATOM 630 C CA . PRO A 1 80 ? -11.710 -7.293 10.253 1.00 92.19 80 PRO A CA 1
ATOM 631 C C . PRO A 1 80 ? -11.092 -7.587 8.883 1.00 92.19 80 PRO A C 1
ATOM 633 O O . PRO A 1 80 ? -10.884 -6.683 8.074 1.00 92.19 80 PRO A O 1
ATOM 636 N N . VAL A 1 81 ? -10.783 -8.857 8.629 1.00 91.06 81 VAL A N 1
ATOM 637 C CA . VAL A 1 81 ? -10.249 -9.323 7.346 1.00 91.06 81 VAL A CA 1
ATOM 638 C C . VAL A 1 81 ? -11.410 -9.847 6.491 1.00 91.06 81 VAL A C 1
ATOM 640 O O . VAL A 1 81 ? -12.050 -10.818 6.897 1.00 91.06 81 VAL A O 1
ATOM 643 N N . PRO A 1 82 ? -11.703 -9.239 5.325 1.00 88.81 82 PRO A N 1
ATOM 644 C CA . PRO A 1 82 ? -12.732 -9.733 4.415 1.00 88.81 82 PRO A CA 1
ATOM 645 C C . PRO A 1 82 ? -12.470 -11.181 3.980 1.00 88.81 82 PRO A C 1
ATOM 647 O O . PRO A 1 82 ? -11.320 -11.579 3.787 1.00 88.81 82 PRO A O 1
ATOM 650 N N . GLU A 1 83 ? -13.532 -11.963 3.766 1.00 88.00 83 GLU A N 1
ATOM 651 C CA . GLU A 1 83 ? -13.420 -13.367 3.331 1.00 88.00 83 GLU A CA 1
ATOM 652 C C . GLU A 1 83 ? -12.611 -13.523 2.039 1.00 88.00 83 GLU A C 1
ATOM 654 O O . GLU A 1 83 ? -11.805 -14.445 1.924 1.00 88.00 83 GLU A O 1
ATOM 659 N N . GLU A 1 84 ? -12.755 -12.578 1.107 1.00 85.81 84 GLU A N 1
ATOM 660 C CA . GLU A 1 84 ? -11.983 -12.519 -0.137 1.00 85.81 84 GLU A CA 1
ATOM 661 C C . GLU A 1 84 ? -10.466 -12.494 0.117 1.00 85.81 84 GLU A C 1
ATOM 663 O O . GLU A 1 84 ? -9.710 -13.202 -0.547 1.00 85.81 84 GLU A O 1
ATOM 668 N N . VAL A 1 85 ? -10.011 -11.749 1.129 1.00 85.88 85 VAL A N 1
ATOM 669 C CA . VAL A 1 85 ? -8.589 -11.706 1.506 1.00 85.88 85 VAL A CA 1
ATOM 670 C C . VAL A 1 85 ? -8.150 -13.058 2.068 1.00 85.88 85 VAL A C 1
ATOM 672 O O . VAL A 1 85 ? -7.091 -13.570 1.703 1.00 85.88 85 VAL A O 1
ATOM 675 N N . MET A 1 86 ? -8.973 -13.673 2.923 1.00 82.25 86 MET A N 1
ATOM 676 C CA . MET A 1 86 ? -8.653 -14.967 3.538 1.00 82.25 86 MET A CA 1
ATOM 677 C C . MET A 1 86 ? -8.552 -16.099 2.510 1.00 82.25 86 MET A C 1
ATOM 679 O O . MET A 1 86 ? -7.672 -16.951 2.634 1.00 82.25 86 MET A O 1
ATOM 683 N N . LEU A 1 87 ? -9.421 -16.099 1.496 1.00 78.44 87 LEU A N 1
ATOM 684 C CA . LEU A 1 87 ? -9.404 -17.064 0.392 1.00 78.44 87 LEU A CA 1
ATOM 685 C C . LEU A 1 87 ? -8.084 -17.004 -0.389 1.00 78.44 87 LEU A C 1
ATOM 687 O O . LEU A 1 87 ? -7.512 -18.042 -0.721 1.00 78.44 87 LEU A O 1
ATOM 691 N N . HIS A 1 88 ? -7.562 -15.800 -0.624 1.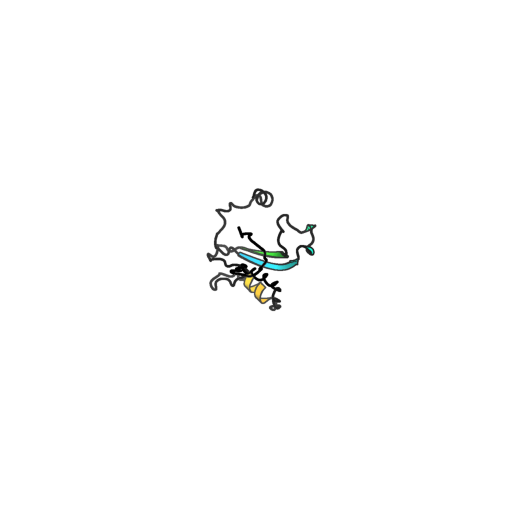00 69.06 88 HIS A N 1
ATOM 692 C CA . HIS A 1 88 ? -6.298 -15.612 -1.333 1.00 69.06 88 HIS A CA 1
ATOM 693 C C . HIS A 1 88 ? -5.075 -15.994 -0.494 1.00 69.06 88 HIS A C 1
ATOM 695 O O . HIS A 1 88 ? -4.148 -16.606 -1.021 1.00 69.06 88 HIS A O 1
ATOM 701 N N . CYS A 1 89 ? -5.090 -15.745 0.818 1.00 60.38 89 CYS A N 1
ATOM 702 C CA . CYS A 1 89 ? -4.005 -16.174 1.706 1.00 60.38 89 CYS A CA 1
ATOM 703 C C . CYS A 1 89 ? -3.893 -17.703 1.856 1.00 60.38 89 CYS A C 1
ATOM 705 O O . CYS A 1 89 ? -2.838 -18.196 2.247 1.00 60.38 89 CYS A O 1
ATOM 707 N N . GLN A 1 90 ? -4.961 -18.454 1.573 1.00 56.84 90 GLN A N 1
ATOM 708 C CA . GLN A 1 90 ? -4.972 -19.919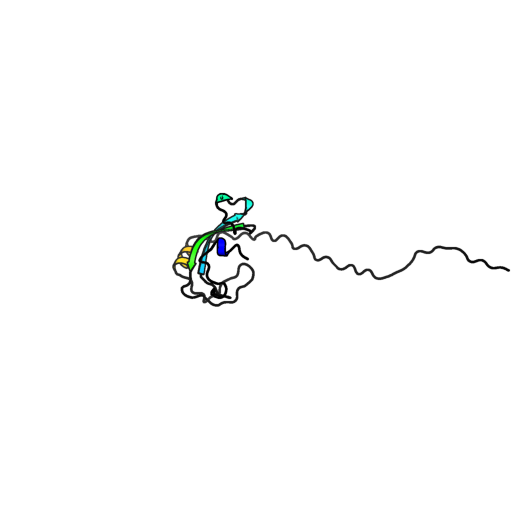 1.672 1.00 56.84 90 GLN A CA 1
ATOM 709 C C . GLN A 1 90 ? -4.533 -20.620 0.377 1.00 56.84 90 GLN A C 1
ATOM 711 O O . GLN A 1 90 ? -4.275 -21.823 0.402 1.00 56.84 90 GLN A O 1
ATOM 716 N N . SER A 1 91 ? -4.444 -19.893 -0.744 1.00 51.47 91 SER A N 1
ATOM 717 C CA . SER A 1 91 ? -4.266 -20.498 -2.069 1.00 51.47 91 SER A CA 1
ATOM 718 C C . SER A 1 91 ? -2.813 -20.649 -2.525 1.00 51.47 91 SER A C 1
ATOM 720 O O . SER A 1 91 ? -2.589 -21.355 -3.506 1.00 51.47 91 SER A O 1
ATOM 722 N N . GLU A 1 92 ? -1.823 -20.069 -1.842 1.00 46.47 92 GLU A N 1
ATOM 723 C CA . GLU A 1 92 ? -0.412 -20.272 -2.190 1.00 46.47 92 GLU A CA 1
ATOM 724 C C . GLU A 1 92 ? 0.437 -20.577 -0.957 1.00 46.47 92 GLU A C 1
ATOM 726 O O . GLU A 1 92 ? 0.474 -19.837 0.026 1.00 46.47 92 GLU A O 1
ATOM 731 N N . ALA A 1 93 ? 1.113 -21.724 -1.020 1.00 41.47 93 ALA A N 1
ATOM 732 C CA . ALA A 1 93 ? 2.127 -22.137 -0.073 1.00 41.47 93 ALA A CA 1
ATOM 733 C C . ALA A 1 93 ? 3.114 -20.987 0.162 1.00 41.47 93 ALA A C 1
ATOM 735 O O . ALA A 1 93 ? 3.690 -20.452 -0.780 1.00 41.47 93 ALA A O 1
ATOM 736 N N . VAL A 1 94 ? 3.299 -20.642 1.436 1.00 40.16 94 VAL A N 1
ATOM 737 C CA . VAL A 1 94 ? 4.270 -19.677 1.954 1.00 40.16 94 VAL A CA 1
ATOM 738 C C . VAL A 1 94 ? 5.652 -19.957 1.352 1.00 40.16 94 VAL A C 1
ATOM 740 O O . VAL A 1 94 ? 6.424 -20.762 1.876 1.00 40.16 94 VAL A O 1
ATOM 743 N N . LEU A 1 95 ? 5.975 -19.310 0.233 1.00 40.44 95 LEU A N 1
ATOM 744 C CA . LEU A 1 95 ? 7.324 -19.302 -0.304 1.00 40.44 95 LEU A CA 1
ATOM 745 C C . LEU A 1 95 ? 8.124 -18.293 0.511 1.00 40.44 95 LEU A C 1
ATOM 747 O O . LEU A 1 95 ? 7.851 -17.096 0.531 1.00 40.44 95 LEU A O 1
ATOM 751 N N . ALA A 1 96 ? 9.073 -18.857 1.251 1.00 39.06 96 ALA A N 1
ATOM 752 C CA . ALA A 1 96 ? 10.094 -18.214 2.052 1.00 39.06 96 ALA A CA 1
ATOM 753 C C . ALA A 1 96 ? 10.458 -16.799 1.571 1.00 39.06 96 ALA A C 1
ATOM 755 O O . ALA A 1 96 ? 11.114 -16.620 0.546 1.00 39.06 96 ALA A O 1
ATOM 756 N N . VAL A 1 97 ? 10.101 -15.796 2.377 1.00 39.84 97 VAL A N 1
ATOM 757 C CA . VAL A 1 97 ? 10.689 -14.460 2.279 1.00 39.84 97 VAL A CA 1
ATOM 758 C C . VAL A 1 97 ? 12.178 -14.611 2.577 1.00 39.84 97 VAL A C 1
ATOM 760 O O . VAL A 1 97 ? 12.582 -14.747 3.734 1.00 39.84 97 VAL A O 1
ATOM 763 N N . ALA A 1 98 ? 13.006 -14.633 1.534 1.00 38.78 98 ALA A N 1
ATOM 764 C CA . ALA A 1 98 ? 14.444 -14.526 1.700 1.00 38.78 98 ALA A CA 1
ATOM 765 C C . ALA A 1 98 ? 14.743 -13.190 2.409 1.00 38.78 98 ALA A C 1
ATOM 767 O O . ALA A 1 98 ? 14.216 -12.149 1.999 1.00 38.78 98 ALA A O 1
ATOM 768 N N . PRO A 1 99 ? 15.546 -13.178 3.487 1.00 37.19 99 PRO A N 1
ATOM 769 C CA . PRO A 1 99 ? 15.883 -11.940 4.167 1.00 37.19 99 PRO A C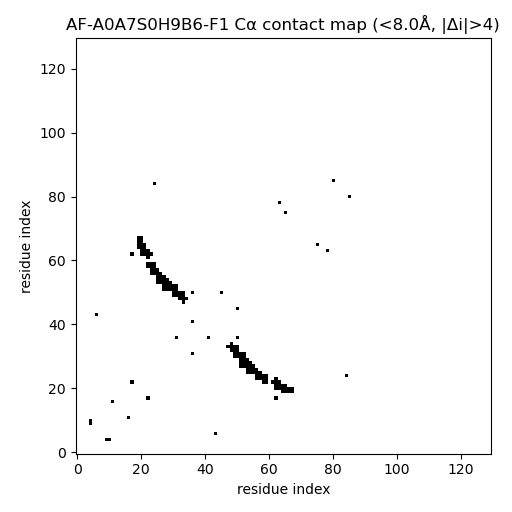A 1
ATOM 770 C C . PRO A 1 99 ? 16.625 -11.022 3.193 1.00 37.19 99 PRO A C 1
ATOM 772 O O . PRO A 1 99 ? 17.696 -11.365 2.694 1.00 37.19 99 PRO A O 1
ATOM 775 N N . VAL A 1 100 ? 16.054 -9.843 2.937 1.00 42.59 100 VAL A N 1
ATOM 776 C CA . VAL A 1 100 ? 16.716 -8.772 2.185 1.00 42.59 100 VAL A CA 1
ATOM 777 C C . VAL A 1 100 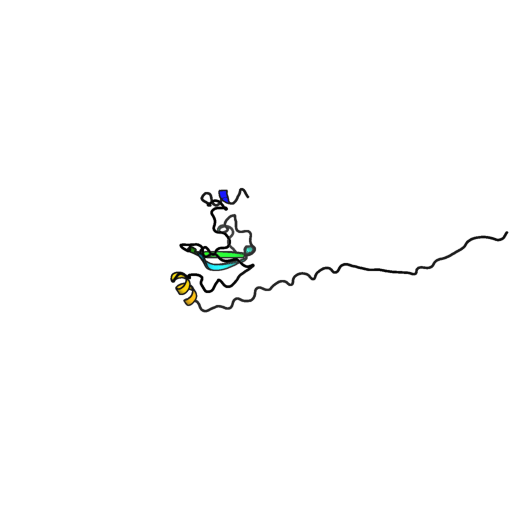? 18.078 -8.505 2.840 1.00 42.59 100 VAL A C 1
ATOM 779 O O . VAL A 1 100 ? 18.110 -8.213 4.043 1.00 42.59 100 VAL A O 1
ATOM 782 N N . PRO A 1 101 ? 19.206 -8.585 2.107 1.00 39.31 101 PRO A N 1
ATOM 783 C CA . PRO A 1 101 ? 20.513 -8.272 2.661 1.00 39.31 101 PRO A CA 1
ATOM 784 C C . PRO A 1 101 ? 20.528 -6.819 3.137 1.00 39.31 101 PRO A C 1
ATOM 786 O O . PRO A 1 101 ? 20.564 -5.877 2.344 1.00 39.31 101 PRO A O 1
ATOM 789 N N . ARG A 1 102 ? 20.495 -6.610 4.456 1.00 43.06 102 ARG A N 1
ATOM 790 C CA . ARG A 1 102 ? 20.764 -5.293 5.032 1.00 43.06 102 ARG A CA 1
ATOM 791 C C . ARG A 1 102 ? 22.245 -5.011 4.812 1.00 43.06 102 ARG A C 1
ATOM 793 O O . ARG A 1 102 ? 23.093 -5.634 5.446 1.00 43.06 102 ARG A O 1
ATOM 800 N N . LYS A 1 103 ? 22.559 -4.074 3.917 1.00 38.47 103 LYS A N 1
ATOM 801 C CA . LYS A 1 103 ? 23.902 -3.490 3.832 1.00 38.47 103 LYS A CA 1
ATOM 802 C C . LYS A 1 103 ? 24.242 -2.954 5.235 1.00 38.47 103 LYS A C 1
ATOM 804 O O . LYS A 1 103 ? 23.413 -2.227 5.792 1.00 38.47 103 LYS A O 1
ATOM 809 N N . PRO A 1 104 ? 25.373 -3.335 5.854 1.00 38.97 104 PRO A N 1
ATOM 810 C CA . PRO A 1 104 ? 25.688 -2.875 7.198 1.00 38.97 104 PRO A CA 1
ATOM 811 C C . PRO A 1 104 ? 25.787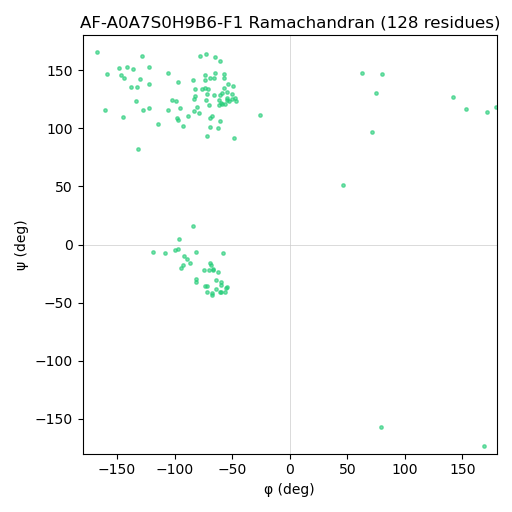 -1.349 7.190 1.00 38.97 104 PRO A C 1
ATOM 813 O O . PRO A 1 104 ? 26.466 -0.762 6.345 1.00 38.97 104 PRO A O 1
ATOM 816 N N . ALA A 1 105 ? 25.059 -0.716 8.112 1.00 43.00 105 ALA A N 1
ATOM 817 C CA . ALA A 1 105 ? 25.160 0.711 8.359 1.00 43.00 105 ALA A CA 1
ATOM 818 C C . ALA A 1 105 ? 26.628 1.041 8.645 1.00 43.00 105 ALA A C 1
ATOM 820 O O . ALA A 1 105 ? 27.244 0.424 9.516 1.00 43.00 105 ALA A O 1
ATOM 821 N N . ALA A 1 106 ? 27.183 1.978 7.876 1.00 42.84 106 ALA A N 1
ATOM 822 C CA . ALA A 1 106 ? 28.535 2.464 8.073 1.00 42.84 106 ALA A CA 1
ATOM 823 C C . ALA A 1 106 ? 28.730 2.845 9.548 1.00 42.84 106 ALA A C 1
ATOM 825 O O . ALA A 1 106 ? 27.942 3.591 10.135 1.00 42.84 106 ALA A O 1
ATOM 826 N N . VAL A 1 107 ? 29.765 2.252 10.135 1.00 41.38 107 VAL A N 1
ATOM 827 C CA . VAL A 1 107 ? 30.214 2.454 11.508 1.00 41.38 107 VAL A CA 1
ATOM 828 C C . VAL A 1 107 ? 30.348 3.953 11.780 1.00 41.38 107 VAL A C 1
ATOM 830 O O . VAL A 1 107 ? 30.958 4.684 11.003 1.00 41.38 107 VAL A O 1
ATOM 833 N N . LYS A 1 108 ? 29.748 4.398 12.890 1.00 40.44 108 LYS A N 1
ATOM 834 C CA . LYS A 1 108 ? 29.855 5.760 13.425 1.00 40.44 108 LYS A CA 1
ATOM 835 C C . LYS A 1 108 ? 31.322 6.205 13.432 1.00 40.44 108 LYS A C 1
ATOM 837 O O . LYS A 1 108 ? 32.148 5.552 14.067 1.00 40.44 108 LYS A O 1
ATOM 842 N N . ALA A 1 109 ? 31.625 7.324 12.778 1.00 42.94 109 ALA A N 1
ATOM 843 C CA . ALA A 1 109 ? 32.894 8.015 12.960 1.00 42.94 109 ALA A CA 1
ATOM 844 C C . ALA A 1 109 ? 33.033 8.397 14.443 1.00 42.94 109 ALA A C 1
ATOM 846 O O . ALA A 1 109 ? 32.166 9.072 15.002 1.00 42.94 109 ALA A O 1
ATOM 847 N N . GLN A 1 110 ? 34.086 7.901 15.090 1.00 42.31 110 GLN A N 1
ATOM 848 C CA . GLN A 1 110 ? 34.444 8.303 16.445 1.00 42.31 110 GLN A CA 1
ATOM 849 C C . GLN A 1 110 ? 34.952 9.755 16.432 1.00 42.31 110 GLN A C 1
ATOM 851 O O . GLN A 1 110 ? 35.640 10.144 15.485 1.00 42.31 110 GLN A O 1
ATOM 856 N N . PRO A 1 111 ? 34.645 10.566 17.458 1.00 41.34 111 PRO A N 1
ATOM 857 C 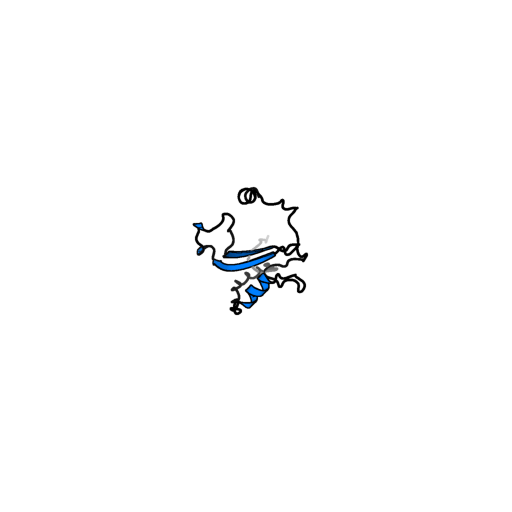CA . PRO A 1 111 ? 35.251 11.880 17.611 1.00 41.34 111 PRO A CA 1
ATOM 858 C C . PRO A 1 111 ? 36.715 11.715 18.043 1.00 41.34 111 PRO A C 1
ATOM 860 O O . PRO A 1 111 ? 37.001 11.069 19.050 1.00 41.34 111 PRO A O 1
ATOM 863 N N . VAL A 1 112 ? 37.641 12.300 17.282 1.00 43.84 112 VAL A N 1
ATOM 864 C CA . VAL A 1 112 ? 39.053 12.410 17.669 1.00 43.84 112 VAL A CA 1
ATOM 865 C C . VAL A 1 112 ? 39.145 13.388 18.841 1.00 43.84 112 VAL A C 1
ATOM 867 O O . VAL A 1 112 ? 39.071 14.600 18.659 1.00 43.84 112 VAL A O 1
ATOM 870 N N . MET A 1 113 ? 39.277 12.850 20.052 1.00 41.53 113 MET A N 1
ATOM 871 C CA . MET A 1 113 ? 39.887 13.551 21.177 1.00 41.53 113 MET A CA 1
ATOM 872 C C . MET A 1 113 ? 41.342 13.095 21.254 1.00 41.53 113 MET A C 1
ATOM 874 O O . MET A 1 113 ? 41.610 11.974 21.675 1.00 41.53 113 MET A O 1
ATOM 878 N N . SER A 1 114 ? 42.267 13.966 20.864 1.00 42.16 114 SER A N 1
ATOM 879 C CA . SER A 1 114 ? 43.684 13.825 21.197 1.00 42.16 114 SER A CA 1
ATOM 880 C C . SER A 1 114 ? 44.037 14.998 22.099 1.00 42.16 114 SER A C 1
ATOM 882 O O . SER A 1 114 ? 44.117 16.136 21.642 1.00 42.16 114 SER A O 1
ATOM 884 N N . ALA A 1 115 ? 44.157 14.720 23.392 1.00 42.16 115 ALA A N 1
ATOM 885 C CA . ALA A 1 115 ? 44.737 15.621 24.372 1.00 42.16 115 ALA A CA 1
ATOM 886 C C . ALA A 1 115 ? 46.206 15.227 24.582 1.00 42.16 115 ALA A C 1
ATOM 888 O O . ALA A 1 115 ? 46.466 14.029 24.690 1.00 42.16 115 ALA A O 1
ATOM 889 N N . THR A 1 116 ? 47.073 16.249 24.711 1.00 39.41 116 THR A N 1
ATOM 890 C CA . THR A 1 116 ? 48.383 16.285 25.419 1.00 39.41 116 THR A CA 1
ATOM 891 C C . THR A 1 116 ? 49.485 15.348 24.896 1.00 39.41 116 THR A C 1
ATOM 893 O O . THR A 1 116 ? 49.201 14.243 24.461 1.00 39.41 116 THR A O 1
ATOM 896 N N . ASP A 1 117 ? 50.779 15.636 24.932 1.00 37.28 117 ASP A N 1
ATOM 897 C CA . ASP A 1 117 ? 51.624 16.797 25.227 1.00 37.28 117 ASP A CA 1
ATOM 898 C C . ASP A 1 117 ? 53.036 16.401 24.733 1.00 37.28 117 ASP A C 1
ATOM 900 O O . ASP A 1 117 ? 53.315 15.216 24.538 1.00 37.28 117 ASP A O 1
ATOM 904 N N . ASP A 1 118 ? 53.899 17.405 24.636 1.00 39.06 118 ASP A N 1
ATOM 905 C CA . ASP A 1 118 ? 55.349 17.338 24.853 1.00 39.06 118 ASP A CA 1
ATOM 906 C C . ASP A 1 118 ? 56.357 16.820 23.806 1.00 39.06 118 ASP A C 1
ATOM 908 O O . ASP A 1 118 ? 56.144 15.903 23.014 1.00 39.06 118 ASP A O 1
ATOM 912 N N . ASP A 1 119 ? 57.511 17.485 23.926 1.00 41.25 119 ASP A N 1
ATOM 913 C CA . ASP A 1 119 ? 58.840 17.233 23.382 1.00 41.25 119 ASP A CA 1
ATOM 914 C C . ASP A 1 119 ? 59.062 17.448 21.882 1.00 41.25 119 ASP A C 1
ATOM 916 O O . ASP A 1 119 ? 58.887 16.541 21.077 1.00 41.25 119 ASP A O 1
ATOM 920 N N . HIS A 1 120 ? 59.594 18.629 21.528 1.00 43.84 120 HIS A N 1
ATOM 921 C CA . HIS A 1 120 ? 60.780 18.738 20.661 1.00 43.84 120 HIS A CA 1
ATOM 922 C C . HIS A 1 120 ? 61.653 19.933 21.085 1.00 43.84 120 HIS A C 1
ATOM 924 O O . HIS A 1 120 ? 61.300 21.103 20.933 1.00 43.84 120 HIS A O 1
ATOM 930 N N . GLU A 1 121 ? 62.804 19.564 21.635 1.00 38.00 121 GLU A N 1
ATOM 931 C CA . GLU A 1 121 ? 63.926 20.361 22.115 1.00 38.00 121 GLU A CA 1
ATOM 932 C C . GLU A 1 121 ? 64.756 20.956 20.955 1.00 38.00 121 GLU A C 1
ATOM 934 O O . GLU A 1 121 ? 64.948 20.322 19.916 1.00 38.00 121 GLU A O 1
ATOM 939 N N . GLY A 1 122 ? 65.295 22.161 21.160 1.00 40.84 122 GLY A N 1
ATOM 940 C CA . GLY A 1 122 ? 66.312 22.810 20.322 1.00 40.84 122 GLY A CA 1
ATOM 941 C C . GLY A 1 122 ? 66.199 24.333 20.439 1.00 40.84 122 GLY A C 1
ATOM 942 O O . GLY A 1 122 ? 65.170 24.900 20.101 1.00 40.84 122 GLY A O 1
ATOM 943 N N . GLY A 1 123 ? 67.157 25.109 20.933 1.00 33.91 123 GLY A N 1
ATOM 944 C CA . GLY A 1 123 ? 68.568 24.888 21.218 1.00 33.91 123 GLY A CA 1
ATOM 945 C C . GLY A 1 123 ? 69.298 26.185 20.840 1.00 33.91 123 GLY A C 1
ATOM 946 O O . GLY A 1 123 ? 69.141 26.645 19.716 1.00 33.91 123 GLY A O 1
ATOM 947 N N . GLU A 1 124 ? 70.078 26.732 21.782 1.00 43.28 124 GLU A N 1
ATOM 948 C CA . GLU A 1 124 ? 71.070 27.823 21.632 1.00 43.28 124 GLU A CA 1
ATOM 949 C C . GLU A 1 124 ? 70.510 29.258 21.476 1.00 43.28 124 GLU A C 1
ATOM 951 O O . GLU A 1 124 ? 69.646 29.541 20.662 1.00 43.28 124 GLU A O 1
ATOM 956 N N . GLY A 1 125 ? 70.945 30.289 22.200 1.00 37.84 125 GLY A N 1
ATOM 957 C CA . GLY A 1 125 ? 71.980 30.456 23.216 1.00 37.84 125 GLY A CA 1
ATOM 958 C C . GLY A 1 125 ? 72.095 31.965 23.476 1.00 37.84 125 GLY A C 1
ATOM 959 O O . GLY A 1 125 ? 72.436 32.727 22.575 1.00 37.84 125 GLY A O 1
ATOM 960 N N . ALA A 1 126 ? 71.741 32.420 24.680 1.00 40.91 126 ALA A N 1
ATOM 961 C CA . ALA A 1 126 ? 71.817 33.827 25.060 1.00 40.91 126 ALA A CA 1
ATOM 962 C C . ALA A 1 126 ? 73.240 34.189 25.514 1.00 40.91 126 ALA A C 1
ATOM 964 O O . ALA A 1 126 ? 73.804 33.588 26.424 1.00 40.91 126 ALA A O 1
ATOM 965 N N . THR A 1 127 ? 73.788 35.217 24.876 1.00 44.03 127 THR A N 1
ATOM 966 C CA . THR A 1 127 ? 74.946 36.018 25.288 1.00 44.03 127 THR A CA 1
ATOM 967 C C . THR A 1 127 ? 74.844 36.505 26.737 1.00 44.03 127 THR A C 1
ATOM 969 O O . THR A 1 127 ? 73.794 37.050 27.075 1.00 44.03 127 THR A O 1
ATOM 972 N N . ARG A 1 128 ? 75.936 36.433 27.527 1.00 34.22 128 ARG A N 1
ATOM 973 C CA . ARG A 1 128 ? 76.494 37.564 28.318 1.00 34.22 128 ARG A CA 1
ATOM 974 C C . ARG A 1 128 ? 77.735 37.181 29.150 1.00 34.22 128 ARG A C 1
ATOM 976 O O . ARG A 1 128 ? 77.632 36.397 30.084 1.00 34.22 128 ARG A O 1
ATOM 983 N N . LEU A 1 129 ? 78.849 37.835 28.838 1.00 42.50 129 LEU A N 1
ATOM 984 C CA . LEU A 1 129 ? 79.905 38.408 29.695 1.00 42.50 129 LEU A CA 1
ATOM 985 C C . LEU A 1 129 ? 80.570 39.410 28.726 1.00 42.50 129 LEU A C 1
ATOM 987 O O . LEU A 1 129 ? 80.952 39.003 27.633 1.00 42.50 129 LEU A O 1
ATOM 991 N N . GLU A 1 130 ? 80.564 40.725 28.927 1.00 48.72 130 GLU A N 1
ATOM 992 C CA . GLU A 1 130 ? 80.669 41.534 30.152 1.00 48.72 130 GLU A CA 1
ATOM 993 C C . GLU A 1 130 ? 79.615 42.661 30.209 1.00 48.72 130 GLU A C 1
ATOM 995 O O . GLU A 1 130 ? 79.211 43.177 29.142 1.00 48.72 130 GLU A O 1
#

pLDDT: mean 73.31, std 22.91, range [33.91, 96.06]

Radius of gyration: 29.99 Å; Cα contacts (8 Å, |Δi|>4): 79; chains: 1; bounding box: 97×64×51 Å